Protein AF-A0A1P8US92-F1 (afdb_monomer_lite)

pLDDT: mean 70.19, std 15.42, range [37.56, 91.31]

Foldseek 3Di:
DVVVLVVVLVVQLVVCVVVVHPSVVSLVVSLVVVLVVLVVVLVVLLVVLVVVCVPPVCVVVSVVCNVVSVVVNVVSVVCSVVVVCVVCVVPDDDDDDDDDD

Organism: NCBI:txid1250539

Secondary structure (DSSP, 8-state):
-HHHHHHHHHHHHHHHHHTT--HHHHHHHHHHHHHHHHHHHHHHHHHHHGGGGGSTTTHHHHHHHHHHHHHHHHHHHHHHHHHHHHHTGGG----------

InterPro domains:
  IPR001036 Acriflavin resistance protein [PF00873] (3-87)
  IPR001036 Acriflavin resistance protein [PTHR32063] (2-89)

Radius of gyration: 18.85 Å; chains: 1; bounding box: 43×36×49 Å

Sequence (101 aa):
MLIKNGIVLIEEIDLMRDEGMPLKSAVVEASTSRLRPVVLAAVTTILGMAPLLSDPFFASMSVTIMGGLAFATVLTLVAAPVLYCVLFRGRAPAKEEHRSQ

Structure (mmCIF, N/CA/C/O backbone):
data_AF-A0A1P8US92-F1
#
_entry.id   AF-A0A1P8US92-F1
#
loop_
_atom_site.group_PDB
_atom_site.id
_atom_site.type_symbol
_atom_site.label_atom_id
_atom_site.label_alt_id
_atom_site.label_comp_id
_atom_site.label_asym_id
_atom_site.label_entity_id
_atom_site.label_seq_id
_atom_site.pdbx_PDB_ins_code
_atom_site.Cartn_x
_atom_site.Cartn_y
_atom_site.Cartn_z
_atom_site.occupancy
_atom_site.B_iso_or_equiv
_atom_site.auth_seq_id
_atom_site.auth_comp_id
_atom_site.auth_asym_id
_atom_site.auth_atom_id
_atom_site.pdbx_PDB_model_num
ATOM 1 N N . MET A 1 1 ? 4.996 -12.923 7.787 1.00 51.66 1 MET A N 1
ATOM 2 C CA . MET A 1 1 ? 4.786 -11.464 7.967 1.00 51.66 1 MET A CA 1
ATOM 3 C C . MET A 1 1 ? 3.311 -11.059 7.956 1.00 51.66 1 MET A C 1
ATOM 5 O O . MET A 1 1 ? 2.915 -10.329 8.852 1.00 51.66 1 MET A O 1
ATOM 9 N N . LEU A 1 2 ? 2.478 -11.563 7.033 1.00 44.38 2 LEU A N 1
ATOM 10 C CA . LEU A 1 2 ? 1.034 -11.252 6.972 1.00 44.38 2 LEU A CA 1
ATOM 11 C C . LEU A 1 2 ? 0.227 -11.611 8.240 1.00 44.38 2 LEU A C 1
ATOM 13 O O . LEU A 1 2 ? -0.621 -10.828 8.648 1.00 44.38 2 LEU A O 1
ATOM 17 N N . ILE A 1 3 ? 0.528 -12.732 8.907 1.00 52.53 3 ILE A N 1
ATOM 18 C CA . ILE A 1 3 ? -0.153 -13.133 10.157 1.00 52.53 3 ILE A CA 1
ATOM 19 C C . ILE A 1 3 ? 0.158 -12.170 11.313 1.00 52.53 3 ILE A C 1
ATOM 21 O O . ILE A 1 3 ? -0.761 -11.701 11.970 1.00 52.53 3 ILE A O 1
ATOM 25 N N . LYS A 1 4 ? 1.435 -11.802 11.516 1.00 59.56 4 LYS A N 1
ATOM 26 C CA . LYS A 1 4 ? 1.834 -10.781 12.509 1.00 59.56 4 LYS A CA 1
ATOM 27 C C . LYS A 1 4 ? 1.132 -9.450 12.258 1.00 59.56 4 LYS A C 1
ATOM 29 O O . LYS A 1 4 ? 0.689 -8.805 13.196 1.00 59.56 4 LYS A O 1
ATOM 34 N N . ASN A 1 5 ? 1.005 -9.077 10.983 1.00 61.44 5 ASN A N 1
ATOM 35 C CA . ASN A 1 5 ? 0.236 -7.909 10.592 1.00 61.44 5 ASN A CA 1
ATOM 36 C C . ASN A 1 5 ? -1.228 -8.046 11.051 1.00 61.44 5 ASN A C 1
ATOM 38 O O . ASN A 1 5 ? -1.682 -7.198 11.802 1.00 61.44 5 ASN A O 1
ATOM 42 N N . GLY A 1 6 ? -1.942 -9.120 10.712 1.00 59.47 6 GLY A N 1
ATOM 43 C CA . GLY A 1 6 ? -3.330 -9.309 11.166 1.00 59.47 6 GLY A CA 1
ATOM 44 C C . GLY A 1 6 ? -3.511 -9.288 12.692 1.00 59.47 6 GLY A C 1
ATOM 45 O O . GLY A 1 6 ? -4.446 -8.663 13.179 1.00 59.47 6 GLY A O 1
ATOM 46 N N . ILE A 1 7 ? -2.590 -9.902 13.441 1.00 64.00 7 ILE A N 1
ATOM 47 C CA . ILE A 1 7 ? -2.649 -9.980 14.911 1.00 64.00 7 ILE A CA 1
ATOM 48 C C . ILE A 1 7 ? -2.506 -8.596 15.554 1.00 64.00 7 ILE A C 1
ATOM 50 O O . ILE A 1 7 ? -3.357 -8.217 16.350 1.00 64.00 7 ILE A O 1
ATOM 54 N N . VAL A 1 8 ? -1.517 -7.801 15.126 1.00 67.19 8 VAL A N 1
ATOM 55 C CA . VAL A 1 8 ? -1.319 -6.431 15.641 1.00 67.19 8 VAL A CA 1
ATOM 56 C C . VAL A 1 8 ? -2.548 -5.5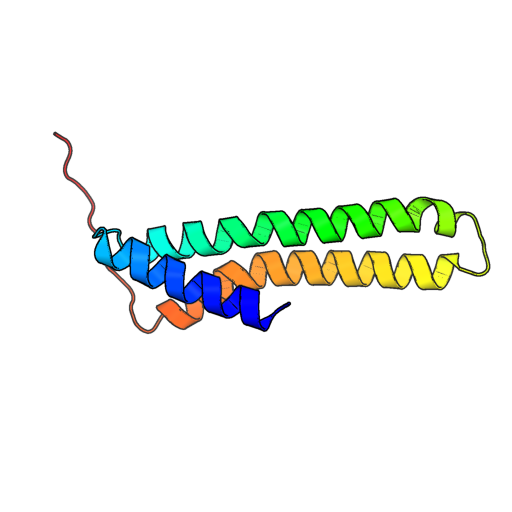52 15.383 1.00 67.19 8 VAL A C 1
ATOM 58 O O . VAL A 1 8 ? -2.845 -4.667 16.167 1.00 67.19 8 VAL A O 1
ATOM 61 N N . LEU A 1 9 ? -3.296 -5.792 14.295 1.00 65.50 9 LEU A N 1
ATOM 62 C CA . LEU A 1 9 ? -4.496 -5.003 13.984 1.00 65.50 9 LEU A CA 1
ATOM 63 C C . LEU A 1 9 ? -5.593 -5.281 15.010 1.00 65.50 9 LEU A C 1
ATOM 65 O O . LEU A 1 9 ? -6.289 -4.366 15.426 1.00 65.50 9 LEU A O 1
ATOM 69 N N . ILE A 1 10 ? -5.760 -6.553 15.373 1.00 66.06 10 ILE A N 1
ATOM 70 C CA . ILE A 1 10 ? -6.765 -6.984 16.340 1.00 66.06 10 ILE A CA 1
ATOM 71 C C . ILE A 1 10 ? -6.404 -6.464 17.728 1.00 66.06 10 ILE A C 1
ATOM 73 O O . ILE A 1 10 ? -7.276 -5.902 18.377 1.00 66.06 10 ILE A O 1
ATOM 77 N N . GLU A 1 11 ? -5.139 -6.581 18.139 1.00 68.56 11 GLU A N 1
ATOM 78 C CA . GLU A 1 11 ? -4.664 -6.032 19.417 1.00 68.56 11 GLU A CA 1
ATOM 79 C C . GLU A 1 11 ? -4.873 -4.518 19.496 1.00 68.56 11 GLU A C 1
ATOM 81 O O . GLU A 1 11 ? -5.363 -4.023 20.502 1.00 68.56 11 GLU A O 1
ATOM 86 N N . GLU A 1 12 ? -4.579 -3.780 18.426 1.00 66.12 12 GLU A N 1
ATOM 87 C CA . GLU A 1 12 ? -4.737 -2.324 18.390 1.00 66.12 12 GLU A CA 1
ATOM 88 C C . GLU A 1 12 ? -6.216 -1.897 18.393 1.00 66.12 12 GLU A C 1
ATOM 90 O O . GLU A 1 12 ? -6.583 -0.929 19.056 1.00 66.12 12 GLU A O 1
ATOM 95 N N . ILE A 1 13 ? -7.099 -2.655 17.730 1.00 66.06 13 ILE A N 1
ATOM 96 C CA . ILE A 1 13 ? -8.554 -2.438 17.811 1.00 66.06 13 ILE A CA 1
ATOM 97 C C . ILE A 1 13 ? -9.080 -2.722 19.224 1.00 66.06 13 ILE A C 1
ATOM 99 O O . ILE A 1 13 ? -9.957 -1.993 19.685 1.00 66.06 13 ILE A O 1
ATOM 103 N N . ASP A 1 14 ? -8.578 -3.761 19.895 1.00 68.25 14 ASP A N 1
ATOM 104 C CA . ASP A 1 14 ? -8.991 -4.109 21.260 1.00 68.25 14 ASP A CA 1
ATOM 105 C C . ASP A 1 14 ? -8.504 -3.053 22.264 1.00 68.25 14 ASP A C 1
ATOM 107 O O . ASP A 1 14 ? -9.288 -2.585 23.086 1.00 68.25 14 ASP A O 1
ATOM 111 N N . LEU A 1 15 ? -7.264 -2.573 22.106 1.00 67.00 15 LEU A N 1
ATOM 112 C CA . LEU A 1 15 ? -6.678 -1.506 22.923 1.00 67.00 15 LEU A CA 1
ATOM 113 C C . LEU A 1 15 ? -7.465 -0.191 22.797 1.00 67.00 15 LEU A C 1
ATOM 115 O O . LEU A 1 15 ? -7.880 0.391 23.794 1.00 67.00 15 LEU A O 1
ATOM 119 N N . MET A 1 16 ? -7.750 0.245 21.565 1.00 67.25 16 MET A N 1
ATOM 120 C CA . MET A 1 16 ? -8.512 1.478 21.314 1.00 67.25 16 MET A CA 1
ATOM 121 C C . MET A 1 16 ? -9.971 1.379 21.772 1.00 67.25 16 MET A C 1
ATOM 123 O O . MET A 1 16 ? -10.614 2.390 22.060 1.00 67.25 16 MET A O 1
ATOM 127 N N . ARG A 1 17 ? -10.516 0.161 21.832 1.00 65.94 17 ARG A N 1
ATOM 128 C CA . ARG A 1 17 ? -11.855 -0.086 22.366 1.00 65.94 17 ARG A CA 1
ATOM 129 C C . ARG A 1 17 ? -11.876 -0.000 23.892 1.00 65.94 17 ARG A C 1
ATOM 131 O O . ARG A 1 17 ? -12.858 0.507 24.432 1.00 65.94 17 ARG A O 1
ATOM 138 N N . ASP A 1 18 ? -10.814 -0.451 24.553 1.00 67.19 18 ASP A N 1
ATOM 139 C CA . ASP A 1 18 ? -10.635 -0.331 26.004 1.00 67.19 18 ASP A CA 1
ATOM 140 C C . ASP A 1 18 ? -10.430 1.138 26.430 1.00 67.19 18 ASP A C 1
ATOM 142 O O . ASP A 1 18 ? -10.917 1.568 27.473 1.00 67.19 18 ASP A O 1
ATOM 146 N N . GLU A 1 19 ? -9.837 1.959 25.556 1.00 66.06 19 GLU A N 1
ATOM 147 C CA . GLU A 1 19 ? -9.712 3.420 25.718 1.00 66.06 19 GLU A CA 1
ATOM 148 C C . GLU A 1 19 ? -11.007 4.205 25.407 1.00 66.06 19 GLU A C 1
ATOM 150 O O . GLU A 1 19 ? -11.040 5.434 25.482 1.00 66.06 19 GLU A O 1
ATOM 155 N N . GLY A 1 20 ? -12.106 3.514 25.076 1.00 62.62 20 GLY A N 1
ATOM 156 C CA . GLY A 1 20 ? -13.415 4.127 24.828 1.00 62.62 20 GLY A CA 1
ATOM 157 C C . GLY A 1 20 ? -13.564 4.786 23.452 1.00 62.62 20 GLY A C 1
ATOM 158 O O . GLY A 1 20 ? -14.544 5.499 23.214 1.00 62.62 20 GLY A O 1
ATOM 159 N N . MET A 1 21 ? -12.629 4.552 22.525 1.00 60.28 21 MET A N 1
ATOM 160 C CA . MET A 1 21 ? -12.648 5.171 21.204 1.00 60.28 21 MET A CA 1
ATOM 161 C C . MET A 1 21 ? -13.705 4.511 20.298 1.00 60.28 21 MET A C 1
ATOM 163 O O . MET A 1 21 ? -13.843 3.282 20.271 1.00 60.28 21 MET A O 1
ATOM 167 N N . PRO A 1 22 ? -14.480 5.289 19.514 1.00 63.47 22 PRO A N 1
ATOM 168 C CA . PRO A 1 22 ? -15.464 4.721 18.610 1.00 63.47 22 PRO A CA 1
ATOM 169 C C . PRO A 1 22 ? -14.779 3.810 17.592 1.00 63.47 22 PRO A C 1
ATOM 171 O O . PRO A 1 22 ? -13.838 4.201 16.902 1.00 63.47 22 PRO A O 1
ATOM 174 N N . LEU A 1 23 ? -15.327 2.604 17.447 1.00 61.91 23 LEU A N 1
ATOM 175 C CA . LEU A 1 23 ? -14.816 1.521 16.599 1.00 61.91 23 LEU A CA 1
ATOM 176 C C . LEU A 1 23 ? -14.581 1.948 15.133 1.00 61.91 23 LEU A C 1
ATOM 178 O O . LEU A 1 23 ? -13.800 1.331 14.414 1.00 61.91 23 LEU A O 1
ATOM 182 N N . LYS A 1 24 ? -15.225 3.035 14.687 1.00 57.66 24 LYS A N 1
ATOM 183 C CA . LYS A 1 24 ? -14.933 3.696 13.410 1.00 57.66 24 LYS A CA 1
ATOM 184 C C . LYS A 1 24 ? -13.565 4.363 13.354 1.00 57.66 24 LYS A C 1
ATOM 186 O O . LYS A 1 24 ? -12.825 4.101 12.412 1.00 57.66 24 LYS A O 1
ATOM 191 N N . SER A 1 25 ? -13.230 5.196 14.334 1.00 60.75 25 SER A N 1
ATOM 192 C CA . SER A 1 25 ? -11.920 5.854 14.386 1.00 60.75 25 S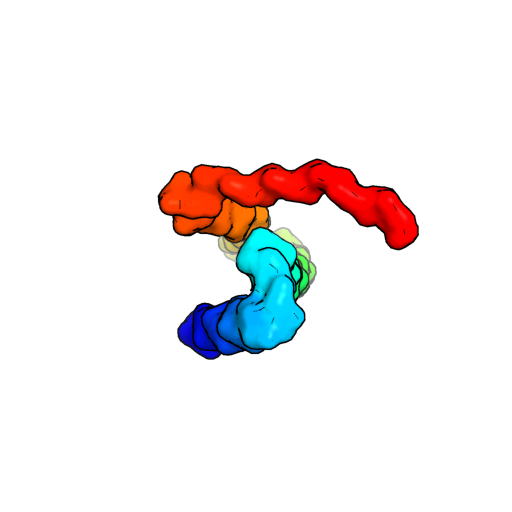ER A CA 1
ATOM 193 C C . SER A 1 25 ? -10.812 4.838 14.611 1.00 60.75 25 SER A C 1
ATOM 195 O O . SER A 1 25 ? -9.840 4.847 13.865 1.00 60.75 25 SER A O 1
ATOM 197 N N . ALA A 1 26 ? -11.022 3.893 15.534 1.00 64.12 26 ALA A N 1
ATOM 198 C CA . ALA A 1 26 ? -10.049 2.849 15.838 1.00 64.12 26 ALA A CA 1
ATOM 199 C C . ALA A 1 26 ? -9.641 2.058 14.585 1.00 64.12 26 ALA A C 1
ATOM 201 O O . ALA A 1 26 ? -8.464 1.844 14.307 1.00 64.12 26 ALA A O 1
ATOM 202 N N . VAL A 1 27 ? -10.608 1.674 13.751 1.00 62.03 27 VAL A N 1
ATOM 203 C CA . VAL A 1 27 ? -10.286 0.900 12.550 1.00 62.03 27 VAL A CA 1
ATOM 204 C C . VAL A 1 27 ? -9.717 1.767 11.427 1.00 62.03 27 VAL A C 1
ATOM 206 O O . VAL A 1 27 ? -8.866 1.285 10.678 1.00 62.03 27 VAL A O 1
ATOM 209 N N . VAL A 1 28 ? -10.120 3.035 11.298 1.00 66.31 28 VAL A N 1
ATOM 210 C CA . VAL A 1 28 ? -9.498 3.960 10.332 1.00 66.31 28 VAL A CA 1
ATOM 211 C C . VAL A 1 28 ? -8.028 4.185 10.679 1.00 66.31 28 VAL A C 1
ATOM 213 O O . VAL A 1 28 ? -7.173 4.116 9.795 1.00 66.31 28 VAL A O 1
ATOM 216 N N . GLU A 1 29 ? -7.720 4.384 11.954 1.00 65.00 29 GLU A N 1
ATOM 217 C CA . GLU A 1 29 ? -6.360 4.591 12.447 1.00 65.00 29 GLU A CA 1
ATOM 218 C C . GLU A 1 29 ? -5.504 3.330 12.268 1.00 65.00 29 GLU A C 1
ATOM 220 O O . GLU A 1 29 ? -4.452 3.374 11.619 1.00 65.00 29 GLU A O 1
ATOM 225 N N . ALA A 1 30 ? -6.034 2.171 12.669 1.00 64.19 30 ALA A N 1
ATOM 226 C CA . ALA A 1 30 ? -5.378 0.878 12.494 1.00 64.19 30 ALA A CA 1
ATOM 227 C C . ALA A 1 30 ? -5.181 0.500 11.007 1.00 64.19 30 ALA A C 1
ATOM 229 O O . ALA A 1 30 ? -4.172 -0.106 10.629 1.00 64.19 30 ALA A O 1
ATOM 230 N N . SER A 1 31 ? -6.110 0.892 10.126 1.00 64.00 31 SER A N 1
ATOM 231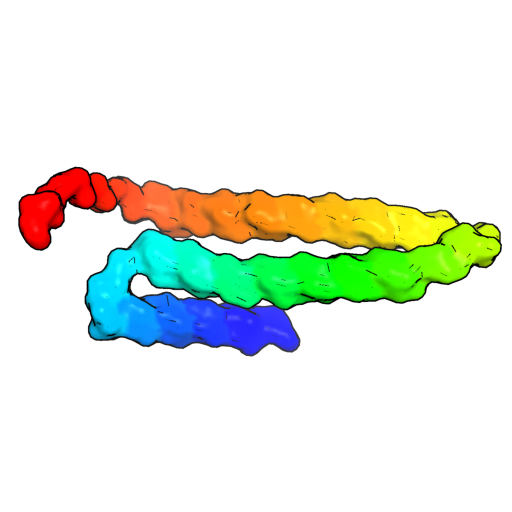 C CA . SER A 1 31 ? -5.984 0.694 8.673 1.00 64.00 31 SER A CA 1
ATOM 232 C C . SER A 1 31 ? -4.935 1.630 8.069 1.00 64.00 31 SER A C 1
ATOM 234 O O . SER A 1 31 ? -4.090 1.195 7.284 1.00 64.00 31 SER A O 1
ATOM 236 N N . THR A 1 32 ? -4.928 2.905 8.464 1.00 66.50 32 THR A N 1
ATOM 237 C CA . THR A 1 32 ? -3.992 3.920 7.947 1.00 66.50 32 THR A CA 1
ATOM 238 C C . THR A 1 32 ? -2.548 3.626 8.354 1.00 66.50 32 THR A C 1
ATOM 240 O O . THR A 1 32 ? -1.632 3.795 7.541 1.00 66.50 32 THR A O 1
ATOM 243 N N . SER A 1 33 ? -2.347 3.094 9.564 1.00 65.75 33 SER A N 1
ATOM 244 C CA . SER A 1 33 ? -1.050 2.617 10.063 1.00 65.75 33 SER A CA 1
ATOM 245 C C . SER A 1 33 ? -0.407 1.571 9.137 1.00 65.75 33 SER A C 1
ATOM 247 O O . SER A 1 33 ? 0.813 1.522 8.995 1.00 65.75 33 SER A O 1
ATOM 249 N N . ARG A 1 34 ? -1.216 0.792 8.403 1.00 69.31 34 ARG A N 1
ATOM 250 C CA . ARG A 1 34 ? -0.752 -0.277 7.495 1.00 69.31 34 ARG A CA 1
ATOM 251 C C . ARG A 1 34 ? -0.606 0.154 6.051 1.00 69.31 34 ARG A C 1
ATOM 253 O O . ARG A 1 34 ? 0.269 -0.353 5.348 1.00 69.31 34 ARG A O 1
ATOM 260 N N . LEU A 1 35 ? -1.441 1.092 5.615 1.00 69.06 35 LEU A N 1
ATOM 261 C CA . LEU A 1 35 ? -1.364 1.647 4.267 1.00 69.06 35 LEU A CA 1
ATOM 262 C C . LEU A 1 35 ? 0.004 2.296 4.017 1.00 69.06 35 LEU A C 1
ATOM 264 O O . LEU A 1 35 ? 0.577 2.105 2.948 1.00 69.06 35 LEU A O 1
ATOM 268 N N . ARG A 1 36 ? 0.576 2.978 5.020 1.00 76.81 36 ARG A N 1
ATOM 269 C CA . ARG A 1 36 ? 1.914 3.592 4.933 1.00 76.81 36 ARG A CA 1
ATOM 270 C C . ARG A 1 36 ? 3.026 2.567 4.611 1.00 76.81 36 ARG A C 1
ATOM 272 O O . ARG A 1 36 ? 3.700 2.760 3.601 1.00 76.81 36 ARG A O 1
ATOM 279 N N . PRO A 1 37 ? 3.205 1.467 5.373 1.00 79.50 37 PRO A N 1
ATOM 280 C CA . PRO A 1 37 ? 4.145 0.393 5.047 1.00 79.50 37 PRO A CA 1
ATOM 281 C C . PRO A 1 37 ? 3.962 -0.225 3.657 1.00 79.50 37 PRO A C 1
ATOM 283 O O . PRO A 1 37 ? 4.949 -0.470 2.968 1.00 79.50 37 PRO A O 1
ATOM 286 N N . VAL A 1 38 ? 2.718 -0.480 3.232 1.00 79.94 38 VAL A N 1
ATOM 287 C CA . VAL A 1 38 ? 2.437 -1.105 1.925 1.00 79.94 38 VAL A CA 1
ATOM 288 C C . VAL A 1 38 ? 2.832 -0.174 0.783 1.00 79.94 38 VAL A C 1
ATOM 290 O O . VAL A 1 38 ? 3.510 -0.601 -0.151 1.00 79.94 38 VAL A O 1
ATOM 293 N N . VAL A 1 39 ? 2.467 1.105 0.883 1.00 82.75 39 VAL A N 1
ATOM 294 C CA . VAL A 1 39 ? 2.852 2.121 -0.103 1.00 82.75 39 VAL A CA 1
ATOM 295 C C . VAL A 1 39 ? 4.373 2.293 -0.133 1.00 82.75 39 VAL A C 1
ATOM 297 O O . VAL A 1 39 ? 4.954 2.324 -1.215 1.00 82.75 39 VAL A O 1
ATOM 300 N N . LEU A 1 40 ? 5.038 2.327 1.027 1.00 87.06 40 LEU A N 1
ATOM 301 C CA . LEU A 1 40 ? 6.499 2.428 1.111 1.00 87.06 40 LEU A CA 1
ATOM 302 C C . LEU A 1 40 ? 7.195 1.244 0.419 1.00 87.06 40 LEU A C 1
ATOM 304 O O . LEU A 1 40 ? 8.148 1.440 -0.338 1.00 87.06 40 LEU A O 1
ATOM 308 N N . ALA A 1 41 ? 6.704 0.021 0.642 1.00 86.56 41 ALA A N 1
ATOM 309 C CA . ALA A 1 41 ? 7.225 -1.179 -0.005 1.00 86.56 41 ALA A CA 1
ATOM 310 C C . ALA A 1 41 ? 7.028 -1.123 -1.527 1.00 86.56 41 ALA A C 1
ATOM 312 O O . ALA A 1 41 ? 7.985 -1.337 -2.269 1.00 86.56 41 ALA A O 1
ATOM 313 N N . ALA A 1 42 ? 5.825 -0.759 -1.987 1.00 86.31 42 ALA A N 1
ATOM 314 C CA . ALA A 1 42 ? 5.523 -0.634 -3.410 1.00 86.31 42 ALA A CA 1
ATOM 315 C C . ALA A 1 42 ? 6.436 0.386 -4.106 1.00 86.31 42 ALA A C 1
ATOM 317 O O . ALA A 1 42 ? 7.032 0.083 -5.141 1.00 86.31 42 ALA A O 1
ATOM 318 N N . VAL A 1 43 ? 6.611 1.567 -3.504 1.00 89.31 43 VAL A N 1
ATOM 319 C CA . VAL A 1 43 ? 7.514 2.610 -4.013 1.00 89.31 43 VAL A CA 1
ATOM 320 C C . VAL A 1 43 ? 8.956 2.108 -4.062 1.00 89.31 43 VAL A C 1
ATOM 322 O O . VAL A 1 43 ? 9.635 2.295 -5.069 1.00 89.31 43 VAL A O 1
ATOM 325 N N . THR A 1 44 ? 9.415 1.418 -3.017 1.00 91.31 44 THR A N 1
ATOM 326 C CA . THR A 1 44 ? 10.778 0.868 -2.961 1.00 91.31 44 THR A CA 1
ATOM 327 C C . THR A 1 44 ? 11.024 -0.144 -4.081 1.00 91.31 44 THR A C 1
ATOM 329 O O . THR A 1 44 ? 12.067 -0.099 -4.731 1.00 91.31 44 THR A O 1
ATOM 332 N N . THR A 1 45 ? 10.062 -1.029 -4.359 1.00 88.56 45 THR A N 1
ATOM 333 C CA . THR A 1 45 ? 10.173 -2.006 -5.452 1.00 88.56 45 THR A CA 1
ATOM 334 C C . THR A 1 45 ? 10.207 -1.329 -6.821 1.00 88.56 45 THR A C 1
ATOM 336 O O . THR A 1 45 ? 11.046 -1.675 -7.649 1.00 88.56 45 THR A O 1
ATOM 339 N N . ILE A 1 46 ? 9.341 -0.338 -7.049 1.00 87.00 46 ILE A N 1
ATOM 340 C CA . ILE A 1 46 ? 9.302 0.437 -8.29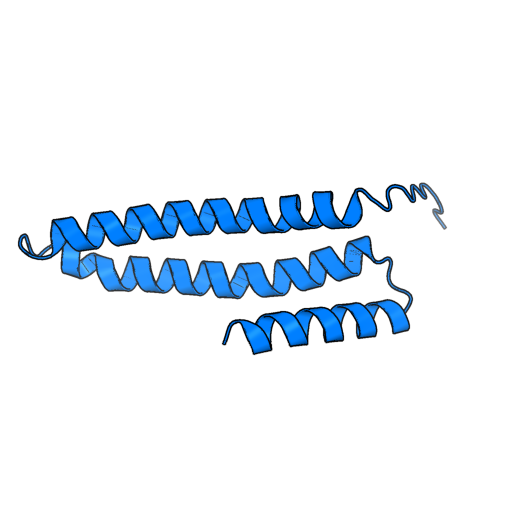8 1.00 87.00 46 ILE A CA 1
ATOM 341 C C . ILE A 1 46 ? 10.645 1.146 -8.527 1.00 87.00 46 ILE A C 1
ATOM 343 O O . ILE A 1 46 ? 11.208 1.061 -9.617 1.00 87.00 46 ILE A O 1
ATOM 347 N N . LEU A 1 47 ? 11.202 1.785 -7.495 1.00 89.31 47 LEU A N 1
ATOM 348 C CA . LEU A 1 47 ? 12.511 2.438 -7.579 1.00 89.31 47 LEU A CA 1
ATOM 349 C C . LEU A 1 47 ? 13.649 1.437 -7.832 1.00 89.31 47 LEU A C 1
ATOM 351 O O . LEU A 1 47 ? 14.531 1.714 -8.640 1.00 89.31 47 LEU A O 1
ATOM 355 N N . GLY A 1 48 ? 13.615 0.263 -7.196 1.00 88.19 48 GLY A N 1
ATOM 356 C CA . GLY A 1 48 ? 14.617 -0.790 -7.399 1.00 88.19 48 GLY A CA 1
ATOM 357 C C . GLY A 1 48 ? 14.591 -1.412 -8.799 1.00 88.19 48 GLY A C 1
ATOM 358 O O . GLY A 1 48 ? 15.625 -1.861 -9.287 1.00 88.19 48 GLY A O 1
ATOM 359 N N . MET A 1 49 ? 13.433 -1.411 -9.464 1.00 85.88 49 MET A N 1
ATOM 360 C CA . MET A 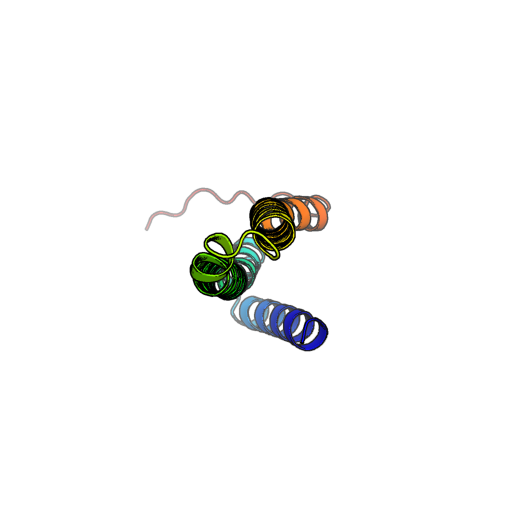1 49 ? 13.277 -1.930 -10.828 1.00 85.88 49 MET A CA 1
ATOM 361 C C . MET A 1 49 ? 13.546 -0.893 -11.922 1.00 85.88 49 MET A C 1
ATOM 363 O O . MET A 1 49 ? 13.773 -1.276 -13.067 1.00 85.88 49 MET A O 1
ATOM 367 N N . ALA A 1 50 ? 13.597 0.399 -11.589 1.00 84.75 50 ALA A N 1
ATOM 368 C CA . ALA A 1 50 ? 13.906 1.466 -12.539 1.00 84.75 50 ALA A CA 1
ATOM 369 C C . ALA A 1 50 ? 15.189 1.232 -13.376 1.00 84.75 50 ALA A C 1
ATOM 371 O O . ALA A 1 50 ? 15.115 1.399 -14.593 1.00 84.75 50 ALA A O 1
ATOM 372 N N . PRO A 1 51 ? 16.342 0.805 -12.813 1.00 84.38 51 PRO A N 1
ATOM 373 C CA . PRO A 1 51 ? 17.538 0.541 -13.620 1.00 84.38 51 PRO A CA 1
ATOM 374 C C . PRO A 1 51 ? 17.429 -0.716 -14.497 1.00 84.38 51 PRO A C 1
ATOM 376 O O . PRO A 1 51 ? 18.064 -0.768 -15.547 1.00 84.38 51 PRO A O 1
ATOM 379 N N . LEU A 1 52 ? 16.611 -1.708 -14.117 1.00 82.38 52 LEU A N 1
ATOM 380 C CA . LEU A 1 52 ? 16.407 -2.934 -14.906 1.00 82.38 52 LEU A CA 1
ATOM 381 C C . LEU A 1 52 ? 15.636 -2.669 -16.208 1.00 82.38 52 LEU A C 1
ATOM 383 O O . LEU A 1 52 ? 15.715 -3.473 -17.132 1.00 82.38 52 LEU A O 1
ATOM 387 N N . LEU A 1 53 ? 14.924 -1.542 -16.310 1.00 79.94 53 LEU A N 1
ATOM 388 C CA . LEU A 1 53 ? 14.248 -1.126 -17.543 1.00 79.94 53 LEU A CA 1
ATOM 389 C C . LEU A 1 53 ? 15.232 -0.775 -18.668 1.00 79.94 53 LEU A C 1
ATOM 391 O O . LEU A 1 53 ? 14.859 -0.839 -19.837 1.00 79.94 53 LEU A O 1
ATOM 395 N N . SER A 1 54 ? 16.474 -0.425 -18.327 1.00 82.88 54 SER A N 1
ATOM 396 C CA . SER A 1 54 ? 17.535 -0.144 -19.300 1.00 82.88 54 SER A CA 1
ATOM 397 C C . SER A 1 54 ? 18.089 -1.412 -19.958 1.00 82.88 54 SER A C 1
ATOM 399 O O . SER A 1 54 ? 18.761 -1.312 -20.983 1.00 82.88 54 SER A O 1
ATOM 401 N N . ASP A 1 55 ? 17.821 -2.593 -19.388 1.00 86.56 55 ASP A N 1
ATOM 402 C CA . ASP A 1 55 ? 18.220 -3.878 -19.959 1.00 86.56 55 ASP A CA 1
ATOM 403 C C . ASP A 1 55 ? 17.054 -4.489 -20.770 1.00 86.56 55 ASP A C 1
ATOM 405 O O . ASP A 1 55 ? 16.017 -4.843 -20.196 1.00 86.56 55 ASP A O 1
ATOM 409 N N . PRO A 1 56 ? 17.190 -4.652 -22.102 1.00 83.44 56 PRO A N 1
ATOM 410 C CA . PRO A 1 56 ? 16.119 -5.164 -22.957 1.00 83.44 56 PRO A CA 1
ATOM 411 C C . PRO A 1 56 ? 15.701 -6.607 -22.634 1.00 83.44 56 PRO A C 1
ATOM 413 O O . PRO A 1 56 ? 14.595 -7.008 -23.001 1.00 83.44 56 PRO A O 1
ATOM 416 N N . PHE A 1 57 ? 16.532 -7.383 -21.932 1.00 86.81 57 PHE A N 1
ATOM 417 C CA . PHE A 1 57 ? 16.192 -8.741 -21.510 1.00 86.81 57 PHE A CA 1
ATOM 418 C C . PHE A 1 57 ? 15.212 -8.751 -20.325 1.00 86.81 57 PHE A C 1
ATOM 420 O O . PHE A 1 57 ? 14.321 -9.598 -20.256 1.00 86.81 57 PHE A O 1
ATOM 427 N N . PHE A 1 58 ? 15.335 -7.782 -19.411 1.00 82.62 58 PHE A N 1
ATOM 428 C CA . PHE A 1 58 ? 14.531 -7.696 -18.183 1.00 82.62 58 PHE A CA 1
ATOM 429 C C . PHE A 1 58 ? 13.436 -6.626 -18.225 1.00 82.62 58 PHE A C 1
ATOM 431 O O . PHE A 1 58 ? 12.569 -6.604 -17.342 1.00 82.62 58 PHE A O 1
ATOM 438 N N . ALA A 1 59 ? 13.429 -5.770 -19.249 1.00 84.38 59 ALA A N 1
ATOM 439 C CA . ALA A 1 59 ? 12.454 -4.698 -19.410 1.00 84.38 59 ALA A CA 1
ATOM 440 C C . ALA A 1 59 ? 11.002 -5.211 -19.389 1.00 84.38 59 ALA A C 1
ATOM 442 O O . ALA A 1 59 ? 10.165 -4.670 -18.667 1.00 84.38 59 ALA A O 1
ATOM 443 N N . SER A 1 60 ? 10.695 -6.298 -20.107 1.00 86.62 60 SER A N 1
ATOM 444 C CA . SER A 1 60 ? 9.335 -6.859 -20.187 1.00 86.62 60 SER A CA 1
ATOM 445 C C . SER A 1 60 ? 8.831 -7.413 -18.845 1.00 86.62 60 SER A C 1
ATOM 447 O O . SER A 1 60 ? 7.680 -7.181 -18.461 1.00 86.62 60 SER A O 1
ATOM 449 N N . MET A 1 61 ? 9.699 -8.091 -18.089 1.00 89.12 61 MET A N 1
ATOM 450 C CA . MET A 1 61 ? 9.380 -8.602 -16.753 1.00 89.12 61 MET A CA 1
ATOM 451 C C . MET A 1 61 ? 9.188 -7.452 -15.755 1.00 89.12 61 MET A C 1
ATOM 453 O O . MET A 1 61 ? 8.206 -7.437 -15.014 1.00 89.12 61 MET A O 1
ATOM 457 N N . SER A 1 62 ? 10.088 -6.465 -15.776 1.00 85.75 62 SER A N 1
ATOM 458 C CA . SER A 1 62 ? 10.049 -5.306 -14.875 1.00 85.75 62 SER A CA 1
ATOM 459 C C . SER A 1 62 ? 8.782 -4.478 -15.075 1.00 85.75 62 SER A C 1
ATOM 461 O O . SER A 1 62 ? 8.101 -4.162 -14.102 1.00 85.75 62 SER A O 1
ATOM 463 N N . VAL A 1 63 ? 8.394 -4.207 -16.327 1.00 86.62 63 VAL A N 1
ATOM 464 C CA . VAL A 1 63 ? 7.142 -3.496 -16.644 1.00 86.62 63 VAL A CA 1
ATOM 465 C C . VAL A 1 63 ? 5.921 -4.268 -16.142 1.00 86.62 63 VAL A C 1
ATOM 467 O O . VAL A 1 63 ? 5.016 -3.671 -15.558 1.00 86.62 63 VAL A O 1
ATOM 470 N N . THR A 1 64 ? 5.904 -5.593 -16.308 1.00 91.25 64 THR A N 1
ATOM 471 C CA . THR A 1 64 ? 4.794 -6.437 -15.838 1.00 91.25 64 THR A CA 1
ATOM 472 C C . THR A 1 64 ? 4.664 -6.394 -14.313 1.00 91.25 64 THR A C 1
ATOM 474 O O . THR A 1 64 ? 3.560 -6.237 -13.790 1.00 91.25 64 THR A O 1
ATOM 477 N N . ILE A 1 65 ? 5.784 -6.479 -13.589 1.00 89.62 65 ILE A N 1
ATOM 478 C CA . ILE A 1 65 ? 5.799 -6.440 -12.121 1.00 89.62 65 ILE A CA 1
ATOM 479 C C . ILE A 1 65 ? 5.439 -5.044 -11.609 1.00 89.62 65 ILE A C 1
ATOM 481 O O . ILE A 1 65 ? 4.602 -4.934 -10.718 1.00 89.62 65 ILE A O 1
ATOM 485 N N . MET A 1 66 ? 6.003 -3.978 -12.184 1.00 88.44 66 MET A N 1
ATOM 486 C CA . MET A 1 66 ? 5.677 -2.599 -11.801 1.00 88.44 66 MET A CA 1
ATOM 487 C C . MET A 1 66 ? 4.199 -2.288 -12.048 1.00 88.44 66 MET A C 1
ATOM 489 O O . MET A 1 66 ? 3.536 -1.748 -11.164 1.00 88.44 66 MET A O 1
ATOM 493 N N . GLY A 1 67 ? 3.658 -2.676 -13.207 1.00 89.12 67 GLY A N 1
ATOM 494 C CA . GLY A 1 67 ? 2.244 -2.491 -13.532 1.00 89.12 67 GLY A CA 1
ATOM 495 C C . GLY A 1 67 ? 1.323 -3.300 -12.618 1.00 89.12 67 GLY A C 1
ATOM 496 O O . GLY A 1 67 ? 0.375 -2.754 -12.051 1.00 89.12 67 GLY A O 1
ATOM 497 N N . GLY A 1 68 ? 1.632 -4.583 -12.413 1.00 90.12 68 GLY A N 1
ATOM 498 C CA . GLY A 1 68 ? 0.869 -5.460 -11.526 1.00 90.12 68 GLY A CA 1
ATOM 499 C C . GLY A 1 68 ? 0.896 -4.993 -10.072 1.00 90.12 68 GLY A C 1
ATOM 500 O O . GLY A 1 68 ? -0.142 -4.972 -9.415 1.00 90.12 68 GLY A O 1
ATOM 501 N N . LEU A 1 69 ? 2.055 -4.551 -9.581 1.00 88.75 69 LEU A N 1
ATOM 502 C CA . LEU A 1 69 ? 2.217 -4.035 -8.224 1.00 88.75 69 LEU A CA 1
ATOM 503 C C . LEU A 1 69 ? 1.512 -2.692 -8.041 1.00 88.75 69 LEU A C 1
ATOM 505 O O . LEU A 1 69 ? 0.850 -2.499 -7.024 1.00 88.75 69 LEU A O 1
ATOM 509 N N . ALA A 1 70 ? 1.604 -1.781 -9.012 1.00 86.81 70 ALA A N 1
ATOM 510 C CA . ALA A 1 70 ? 0.873 -0.518 -8.977 1.00 86.81 70 ALA A CA 1
ATOM 511 C C . ALA A 1 70 ? -0.640 -0.769 -8.922 1.00 86.81 70 ALA A C 1
ATOM 513 O O . ALA A 1 70 ? -1.325 -0.240 -8.044 1.00 86.81 70 ALA A O 1
ATOM 514 N N . PHE A 1 71 ? -1.149 -1.653 -9.784 1.00 90.12 71 PHE A N 1
ATOM 515 C CA . PHE A 1 71 ? -2.558 -2.037 -9.783 1.00 90.12 71 PHE A CA 1
ATOM 516 C C . PHE A 1 71 ? -2.972 -2.718 -8.472 1.00 90.12 71 PHE A C 1
ATOM 518 O O . PHE A 1 71 ? -3.980 -2.343 -7.879 1.00 90.12 71 PHE A O 1
ATOM 525 N N . ALA A 1 72 ? -2.177 -3.663 -7.967 1.00 86.12 72 ALA A N 1
ATOM 526 C CA . ALA A 1 72 ? -2.435 -4.337 -6.697 1.00 86.12 72 ALA A CA 1
ATOM 527 C C . ALA A 1 72 ? -2.395 -3.370 -5.504 1.00 86.12 72 ALA A C 1
ATOM 529 O O . ALA A 1 72 ? -3.186 -3.512 -4.574 1.00 86.12 72 ALA A O 1
ATOM 530 N N . THR A 1 73 ? -1.515 -2.367 -5.532 1.00 85.56 73 THR A N 1
ATOM 531 C CA . THR A 1 73 ? -1.416 -1.333 -4.492 1.00 85.56 73 THR A CA 1
ATOM 532 C C . THR A 1 73 ? -2.661 -0.456 -4.490 1.00 85.56 73 THR A C 1
ATOM 534 O O . THR A 1 73 ? -3.245 -0.243 -3.430 1.00 85.56 73 THR A O 1
ATOM 537 N N . VAL A 1 74 ? -3.120 -0.011 -5.664 1.00 86.81 74 VAL A N 1
ATOM 538 C CA . VAL A 1 74 ? -4.388 0.726 -5.805 1.00 86.81 74 VAL A CA 1
ATOM 539 C C . VAL A 1 74 ? -5.557 -0.138 -5.342 1.00 86.81 74 VAL A C 1
ATOM 541 O O . VAL A 1 74 ? -6.364 0.305 -4.527 1.00 86.81 74 VAL A O 1
ATOM 544 N N . LEU A 1 75 ? -5.615 -1.393 -5.793 1.00 85.44 75 LEU A N 1
ATOM 545 C CA . LEU A 1 75 ? -6.651 -2.329 -5.381 1.00 85.44 75 LEU A CA 1
ATOM 546 C C . LEU A 1 75 ? -6.629 -2.544 -3.868 1.00 85.44 75 LEU A C 1
ATOM 548 O O . LEU A 1 75 ? -7.691 -2.598 -3.275 1.00 85.44 75 LEU A O 1
ATOM 552 N N . THR A 1 76 ? -5.462 -2.601 -3.228 1.00 78.75 76 THR A N 1
ATOM 553 C CA . THR A 1 76 ? -5.327 -2.744 -1.768 1.00 78.75 76 THR A CA 1
ATOM 554 C C . THR A 1 76 ? -5.747 -1.473 -1.030 1.00 78.75 76 THR A C 1
ATOM 556 O O . THR A 1 76 ? -6.462 -1.557 -0.033 1.00 78.75 76 THR A O 1
ATOM 559 N N . LEU A 1 77 ? -5.360 -0.296 -1.532 1.00 75.44 77 LEU A N 1
ATOM 560 C CA . LEU A 1 77 ? -5.773 1.008 -1.001 1.00 75.44 77 LEU A CA 1
ATOM 561 C C . LEU A 1 77 ? -7.287 1.211 -1.067 1.00 75.44 77 LEU A C 1
ATOM 563 O O . LEU A 1 77 ? -7.831 1.893 -0.208 1.00 75.44 77 LEU A O 1
ATOM 567 N N . VAL A 1 78 ? -7.961 0.616 -2.056 1.00 77.94 78 VAL A N 1
ATOM 568 C CA . VAL A 1 78 ? -9.427 0.613 -2.180 1.00 77.94 78 VAL A CA 1
ATOM 569 C C . VAL A 1 78 ? -10.055 -0.554 -1.412 1.00 77.94 78 VAL A C 1
ATOM 571 O O . VAL A 1 78 ? -11.084 -0.392 -0.760 1.00 77.94 78 VAL A O 1
ATOM 574 N N . ALA A 1 79 ? -9.438 -1.731 -1.424 1.00 74.81 79 ALA A N 1
ATOM 575 C CA . ALA A 1 79 ? -9.929 -2.909 -0.721 1.00 74.81 79 ALA A CA 1
ATOM 576 C C . ALA A 1 79 ? -9.894 -2.711 0.793 1.00 74.81 79 ALA A C 1
ATOM 578 O O . ALA A 1 79 ? -10.804 -3.180 1.457 1.00 74.81 79 ALA A O 1
ATOM 579 N N . ALA A 1 80 ? -8.920 -1.987 1.349 1.00 70.88 80 ALA A N 1
ATOM 580 C CA . ALA A 1 80 ? -8.886 -1.658 2.773 1.00 70.88 80 ALA A CA 1
ATOM 581 C C . ALA A 1 80 ? -10.153 -0.897 3.246 1.00 70.88 80 ALA A C 1
ATOM 583 O O . ALA A 1 80 ? -10.849 -1.412 4.124 1.00 70.88 80 ALA A O 1
ATOM 584 N N . PRO A 1 81 ? -10.538 0.258 2.660 1.00 65.06 81 PRO A N 1
ATOM 585 C CA . PRO A 1 81 ? -11.766 0.961 3.026 1.00 65.06 81 PRO A CA 1
ATOM 586 C C . PRO A 1 81 ? -13.036 0.202 2.620 1.00 65.06 81 PRO A C 1
ATOM 588 O O . PRO A 1 81 ? -14.029 0.272 3.340 1.00 65.06 81 PRO A O 1
ATOM 591 N N . VAL A 1 82 ? -13.032 -0.555 1.516 1.00 69.88 82 VAL A N 1
ATOM 592 C CA . VAL A 1 82 ? -14.205 -1.339 1.081 1.00 69.88 82 VAL A CA 1
ATOM 593 C C . VAL A 1 82 ? -14.450 -2.546 1.985 1.00 69.88 82 VAL A C 1
ATOM 595 O O . VAL A 1 82 ? -15.577 -2.752 2.429 1.00 69.88 82 VAL A O 1
ATOM 598 N N . LEU A 1 83 ? -13.416 -3.328 2.299 1.00 65.44 83 LEU A N 1
ATOM 599 C CA . LEU A 1 83 ? -13.492 -4.457 3.226 1.00 65.44 83 LEU A CA 1
ATOM 600 C C . LEU A 1 83 ? -13.919 -3.975 4.610 1.00 65.44 83 LEU A C 1
ATOM 602 O O . LEU A 1 83 ? -14.755 -4.616 5.244 1.00 65.44 83 LEU A O 1
ATOM 606 N N . TYR A 1 84 ? -13.424 -2.806 5.031 1.00 60.47 84 TYR A N 1
ATOM 607 C CA . TYR A 1 84 ? -13.924 -2.139 6.222 1.00 60.47 84 TYR A CA 1
ATOM 608 C C . TYR A 1 84 ? -15.419 -1.820 6.107 1.00 60.47 84 TYR A C 1
ATOM 610 O O . TYR A 1 84 ? -16.205 -2.272 6.937 1.00 60.47 84 TYR A O 1
ATOM 618 N N . CYS A 1 85 ? -15.842 -1.116 5.053 1.00 59.81 85 CYS A N 1
ATOM 619 C CA . CYS A 1 85 ? -17.248 -0.792 4.820 1.00 59.81 85 CYS A CA 1
ATOM 620 C C . CYS A 1 85 ? -18.156 -2.029 4.794 1.00 59.81 85 CYS A C 1
ATOM 622 O O . CYS A 1 85 ? -19.293 -1.924 5.241 1.00 59.81 85 CYS A O 1
ATOM 624 N N . VAL A 1 86 ? -17.687 -3.175 4.288 1.00 63.38 86 VAL A N 1
ATOM 625 C CA . VAL A 1 86 ? -18.442 -4.438 4.202 1.00 63.38 86 VAL A CA 1
ATOM 626 C C . VAL A 1 86 ? -18.507 -5.157 5.551 1.00 63.38 86 VAL A C 1
ATOM 628 O O . VAL A 1 86 ? -19.604 -5.513 5.980 1.00 63.38 86 VAL A O 1
ATOM 631 N N . LEU A 1 87 ? -17.382 -5.313 6.255 1.00 57.75 87 LEU A N 1
ATOM 632 C CA . LEU A 1 87 ? -17.347 -5.904 7.601 1.00 57.75 87 LEU A CA 1
ATOM 633 C C . LEU A 1 87 ? -18.148 -5.067 8.609 1.00 57.75 87 LEU A C 1
ATOM 635 O O . LEU A 1 87 ? -18.808 -5.620 9.488 1.00 57.75 87 LEU A O 1
ATOM 639 N N . PHE A 1 88 ? -18.159 -3.741 8.443 1.00 56.38 88 PHE A N 1
ATOM 640 C CA . PHE A 1 88 ? -18.950 -2.824 9.262 1.00 56.38 88 PHE A CA 1
ATOM 641 C C . PHE A 1 88 ? -20.374 -2.573 8.745 1.00 56.38 88 PHE A C 1
ATOM 643 O O . PHE A 1 88 ? -21.178 -1.977 9.462 1.00 56.38 88 PHE A O 1
ATOM 650 N N . ARG A 1 89 ? -20.747 -3.046 7.543 1.00 47.19 89 ARG A N 1
ATOM 651 C CA . ARG A 1 89 ? -22.114 -2.880 6.997 1.00 47.19 89 ARG A CA 1
ATOM 652 C C . ARG A 1 89 ? -23.165 -3.670 7.766 1.00 47.19 89 ARG A C 1
ATOM 654 O O . ARG A 1 89 ? -24.327 -3.286 7.747 1.00 47.19 89 ARG A O 1
ATOM 661 N N . GLY A 1 90 ? -22.761 -4.718 8.485 1.00 44.31 90 GLY A N 1
ATOM 662 C CA . GLY A 1 90 ? -23.615 -5.414 9.455 1.00 44.31 90 GLY A CA 1
ATOM 663 C C . GLY A 1 90 ? -23.850 -4.637 10.760 1.00 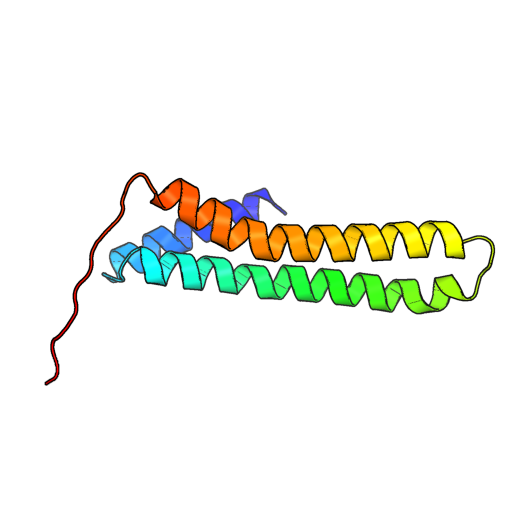44.31 90 GLY A C 1
ATOM 664 O O . GLY A 1 90 ? -24.610 -5.097 11.606 1.00 44.31 90 GLY A O 1
ATOM 665 N N . ARG A 1 91 ? -23.202 -3.476 10.944 1.00 46.31 91 ARG A N 1
ATOM 666 C CA . ARG A 1 91 ? -23.329 -2.588 12.112 1.00 46.31 91 ARG A CA 1
ATOM 667 C C . ARG A 1 91 ? -23.151 -1.110 11.720 1.00 46.31 91 ARG A C 1
ATOM 669 O O . ARG A 1 91 ? -22.313 -0.393 12.263 1.00 46.31 91 ARG A O 1
ATOM 676 N N . ALA A 1 92 ? -23.967 -0.632 10.784 1.00 38.22 92 ALA A N 1
ATOM 677 C CA . ALA A 1 92 ? -24.195 0.805 10.607 1.00 38.22 92 ALA A CA 1
ATOM 678 C C . ALA A 1 92 ? -25.598 1.175 11.128 1.00 38.22 92 ALA A C 1
ATOM 680 O O . ALA A 1 92 ? -26.500 0.360 10.931 1.00 38.22 92 ALA A O 1
ATOM 681 N N . PRO A 1 93 ? -25.846 2.373 11.703 1.00 47.34 93 PRO A N 1
ATOM 682 C CA . PRO A 1 93 ? -24.949 3.512 11.952 1.00 47.34 93 PRO A CA 1
ATOM 683 C C . PRO A 1 93 ? -24.969 4.001 13.425 1.00 47.34 93 PRO A C 1
ATOM 685 O O . PRO A 1 93 ? -25.936 3.794 14.144 1.00 47.34 93 PRO A O 1
ATOM 688 N N . ALA A 1 94 ? -23.953 4.744 13.866 1.00 40.28 94 ALA A N 1
ATOM 689 C CA . ALA A 1 94 ? -24.125 5.700 14.963 1.00 40.28 94 ALA A CA 1
ATOM 690 C C . ALA A 1 94 ? -23.679 7.064 14.446 1.00 40.28 94 ALA A C 1
ATOM 692 O O . ALA A 1 94 ? -22.495 7.378 14.335 1.00 40.28 94 ALA A O 1
ATOM 693 N N . LYS A 1 95 ? -24.682 7.798 13.977 1.00 46.84 95 LYS A N 1
ATOM 694 C CA . LYS A 1 95 ? -24.653 9.240 13.824 1.00 46.84 95 LYS A CA 1
ATOM 695 C C . LYS A 1 95 ? -24.736 9.771 15.253 1.00 46.84 95 LYS A C 1
ATOM 697 O O . LYS A 1 95 ? -25.740 9.504 15.897 1.00 46.84 95 LYS A O 1
ATOM 702 N N . GLU A 1 96 ? -23.738 10.498 15.726 1.00 40.16 96 GLU A N 1
ATOM 703 C CA . GLU A 1 96 ? -23.981 11.504 16.757 1.00 40.16 96 GLU A CA 1
ATOM 704 C C . GLU A 1 96 ? -23.292 12.793 16.331 1.00 40.16 96 GLU A C 1
ATOM 706 O O . GLU A 1 96 ? -22.093 13.023 16.451 1.00 40.16 96 GLU A O 1
ATOM 711 N N . GLU A 1 97 ? -24.128 13.572 15.666 1.00 41.94 97 GLU A N 1
ATOM 712 C CA . GLU A 1 97 ? -24.033 14.999 15.486 1.00 41.94 97 GLU A CA 1
ATOM 713 C C . GLU A 1 97 ? -24.193 15.671 16.860 1.00 41.94 97 GLU A C 1
ATOM 715 O O . GLU A 1 97 ? -25.085 15.311 17.621 1.00 41.94 97 GLU A O 1
ATOM 720 N N . HIS A 1 98 ? -23.369 16.690 17.116 1.00 40.22 98 HIS A N 1
ATOM 721 C CA . HIS A 1 98 ? -23.547 17.727 18.139 1.00 40.22 98 HIS A CA 1
ATOM 722 C C . HIS A 1 98 ? -23.358 17.355 19.624 1.00 40.22 98 HIS A C 1
ATOM 724 O O . HIS A 1 98 ? -24.303 17.040 20.342 1.00 40.22 98 HIS A O 1
ATOM 730 N N . ARG A 1 99 ? -22.179 17.710 20.153 1.00 39.31 99 ARG A N 1
ATOM 731 C CA . ARG A 1 99 ? -22.155 18.705 21.236 1.00 39.31 99 ARG A CA 1
ATOM 732 C C . ARG A 1 99 ? -20.905 19.576 21.167 1.00 39.31 99 ARG A C 1
ATOM 734 O O . ARG A 1 99 ? -19.837 19.222 21.643 1.00 39.31 99 ARG A O 1
ATOM 741 N N . SER A 1 100 ? -21.084 20.737 20.555 1.00 43.41 100 SER A N 1
ATOM 742 C CA . SER A 1 100 ? -20.420 21.975 20.934 1.00 43.41 100 SER A CA 1
ATOM 743 C C . SER A 1 100 ? -20.619 22.208 22.433 1.00 43.41 100 SER A C 1
ATOM 745 O O . SER A 1 100 ? -21.761 22.337 22.885 1.00 43.41 100 SER A O 1
ATOM 747 N N . GLN A 1 101 ? -19.521 22.250 23.181 1.00 37.56 101 GLN A N 1
ATOM 748 C CA . GLN A 1 101 ? -19.266 23.193 24.271 1.00 37.56 101 GLN A CA 1
ATOM 749 C C . GLN A 1 101 ? -17.807 23.088 24.701 1.00 37.56 101 GLN A C 1
ATOM 751 O O . GLN A 1 101 ? -17.339 21.943 24.880 1.00 37.56 101 GLN A O 1
#